Protein AF-A0A8H7R9M3-F1 (afdb_monomer_lite)

Structure (mmCIF, N/CA/C/O backbone):
data_AF-A0A8H7R9M3-F1
#
_entry.id   AF-A0A8H7R9M3-F1
#
loop_
_atom_site.group_PDB
_atom_site.id
_atom_site.type_symbol
_atom_site.label_atom_id
_atom_site.label_alt_id
_atom_site.label_comp_id
_atom_site.label_asym_id
_atom_site.label_entity_id
_atom_site.label_seq_id
_atom_site.pdbx_PDB_ins_code
_atom_site.Cartn_x
_atom_site.Cartn_y
_atom_site.Cartn_z
_atom_site.occupancy
_atom_site.B_iso_or_equiv
_atom_site.auth_seq_id
_atom_site.auth_comp_id
_atom_site.auth_asym_id
_atom_site.auth_atom_id
_atom_site.pdbx_PDB_model_num
ATOM 1 N N . MET A 1 1 ? 88.341 -2.923 -29.655 1.00 47.25 1 MET A N 1
ATOM 2 C CA . MET A 1 1 ? 87.761 -3.553 -30.863 1.00 47.25 1 MET A CA 1
ATOM 3 C C . MET A 1 1 ? 87.796 -5.045 -30.581 1.00 47.25 1 MET A C 1
ATOM 5 O O . MET A 1 1 ? 88.887 -5.556 -30.421 1.00 47.25 1 MET A O 1
ATOM 9 N N . PHE A 1 2 ? 86.712 -5.729 -30.231 1.00 45.09 2 PHE A N 1
ATOM 10 C CA . PHE A 1 2 ? 85.516 -5.956 -31.035 1.00 45.09 2 PHE A CA 1
ATOM 11 C C . PHE A 1 2 ? 84.273 -6.091 -30.144 1.00 45.09 2 PHE A C 1
ATOM 13 O O . PHE A 1 2 ? 84.305 -6.748 -29.108 1.00 45.09 2 PHE A O 1
ATOM 20 N N . SER A 1 3 ? 83.195 -5.437 -30.565 1.00 44.84 3 SER A N 1
ATOM 21 C CA . SER A 1 3 ? 81.877 -5.483 -29.940 1.00 44.84 3 SER A CA 1
ATOM 22 C C . SER A 1 3 ? 81.204 -6.832 -30.198 1.00 44.84 3 SER A C 1
ATOM 24 O O . SER A 1 3 ? 81.070 -7.243 -31.351 1.00 44.84 3 SER A O 1
ATOM 26 N N . HIS A 1 4 ? 80.729 -7.492 -29.142 1.00 43.72 4 HIS A N 1
ATOM 27 C CA . HIS A 1 4 ? 79.779 -8.595 -29.260 1.00 43.72 4 HIS A CA 1
ATOM 28 C C . HIS A 1 4 ? 78.412 -8.029 -29.656 1.00 43.72 4 HIS A C 1
ATOM 30 O O . HIS A 1 4 ? 77.727 -7.399 -28.855 1.00 43.72 4 HIS A O 1
ATOM 36 N N . HIS A 1 5 ? 78.043 -8.216 -30.921 1.00 42.66 5 HIS A N 1
ATOM 37 C CA . HIS A 1 5 ? 76.727 -7.872 -31.439 1.00 42.66 5 HIS A CA 1
ATOM 38 C C . HIS A 1 5 ? 75.823 -9.101 -31.308 1.00 42.66 5 HIS A C 1
ATOM 40 O O . HIS A 1 5 ? 75.789 -9.964 -32.183 1.00 42.66 5 HIS A O 1
ATOM 46 N N . GLU A 1 6 ? 75.094 -9.2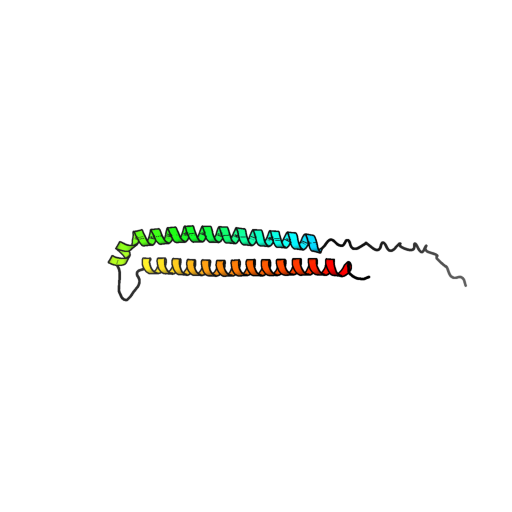01 -30.198 1.00 41.59 6 GLU A N 1
ATOM 47 C CA . GLU A 1 6 ? 73.970 -10.130 -30.112 1.00 41.59 6 GLU A CA 1
ATOM 48 C C . GLU A 1 6 ? 72.835 -9.639 -31.018 1.00 41.59 6 GLU A C 1
ATOM 50 O O . GLU A 1 6 ? 72.521 -8.448 -31.077 1.00 41.59 6 GLU A O 1
ATOM 55 N N . SER A 1 7 ? 72.229 -10.569 -31.750 1.00 53.03 7 SER A N 1
ATOM 56 C CA . SER A 1 7 ? 70.982 -10.358 -32.482 1.00 53.03 7 SER A CA 1
ATOM 57 C C . SER A 1 7 ? 69.888 -11.197 -31.833 1.00 53.03 7 SER A C 1
ATOM 59 O O . SER A 1 7 ? 69.962 -12.423 -31.903 1.00 53.03 7 SER A O 1
ATOM 61 N N . PRO A 1 8 ? 68.828 -10.582 -31.284 1.00 45.53 8 PRO A N 1
ATOM 62 C CA . PRO A 1 8 ? 67.584 -11.293 -31.033 1.00 45.53 8 PRO A CA 1
ATOM 63 C C . PRO A 1 8 ? 66.483 -10.807 -31.985 1.00 45.53 8 PRO A C 1
ATOM 65 O O . PRO A 1 8 ? 65.948 -9.706 -31.875 1.00 45.53 8 PRO A O 1
ATOM 68 N N . LEU A 1 9 ? 66.157 -11.685 -32.933 1.00 49.94 9 LEU A N 1
ATOM 69 C CA . LEU A 1 9 ? 64.841 -11.939 -33.530 1.00 49.94 9 LEU A CA 1
ATOM 70 C C . LEU A 1 9 ? 63.708 -10.962 -33.137 1.00 49.94 9 LEU A C 1
ATOM 72 O O . LEU A 1 9 ? 62.943 -11.207 -32.200 1.00 49.94 9 LEU A O 1
ATOM 76 N N . LEU A 1 10 ? 63.490 -9.921 -33.946 1.00 49.19 10 LEU A N 1
ATOM 77 C CA . LEU A 1 10 ? 62.260 -9.126 -33.905 1.00 49.19 10 LEU A CA 1
ATOM 78 C C . LEU A 1 10 ? 61.093 -9.919 -34.520 1.00 49.19 10 LEU A C 1
ATOM 80 O O . LEU A 1 10 ? 60.723 -9.744 -35.682 1.00 49.19 10 LEU A O 1
ATOM 84 N N . LYS A 1 11 ? 60.450 -10.770 -33.710 1.00 52.38 11 LYS A N 1
ATOM 85 C CA . LYS A 1 11 ? 59.085 -11.249 -33.974 1.00 52.38 11 LYS A CA 1
ATOM 86 C C . LYS A 1 11 ? 58.129 -10.058 -33.872 1.00 52.38 11 LYS A C 1
ATOM 88 O O . LYS A 1 11 ? 57.648 -9.711 -32.793 1.00 52.38 11 LYS A O 1
ATOM 93 N N . ARG A 1 12 ? 57.837 -9.422 -35.010 1.00 45.97 12 ARG A N 1
ATOM 94 C CA . ARG A 1 12 ? 56.747 -8.443 -35.150 1.00 45.97 12 ARG A CA 1
ATOM 95 C C . ARG A 1 12 ? 55.428 -9.093 -34.711 1.00 45.97 12 ARG A C 1
ATOM 97 O O . ARG A 1 12 ? 54.817 -9.859 -35.453 1.00 45.97 12 ARG A O 1
ATOM 104 N N . ARG A 1 13 ? 54.990 -8.778 -33.487 1.00 47.25 13 ARG A N 1
ATOM 105 C CA . ARG A 1 13 ? 53.658 -9.105 -32.956 1.00 47.25 13 ARG A CA 1
ATOM 106 C C . ARG A 1 13 ? 52.604 -8.524 -33.900 1.00 47.25 13 ARG A C 1
ATOM 108 O O . ARG A 1 13 ? 52.471 -7.306 -34.017 1.00 47.25 13 ARG A O 1
ATOM 115 N N . ARG A 1 14 ? 51.839 -9.401 -34.557 1.00 48.66 14 ARG A N 1
ATOM 116 C CA . ARG A 1 14 ? 50.569 -9.047 -35.199 1.00 48.66 14 ARG A CA 1
ATOM 117 C C . ARG A 1 14 ? 49.668 -8.421 -34.132 1.00 48.66 14 ARG A C 1
ATOM 119 O O . ARG A 1 14 ? 49.279 -9.091 -33.178 1.00 48.66 14 ARG A O 1
ATOM 126 N N . ARG A 1 15 ? 49.362 -7.128 -34.272 1.00 49.09 15 ARG A N 1
ATOM 127 C CA . ARG A 1 15 ? 48.291 -6.474 -33.512 1.00 49.09 15 ARG A CA 1
ATOM 128 C C . ARG A 1 15 ? 46.975 -7.103 -33.961 1.00 49.09 15 ARG A C 1
ATOM 130 O O . ARG A 1 15 ? 46.406 -6.687 -34.966 1.00 49.09 15 ARG A O 1
ATOM 137 N N . ASN A 1 16 ? 46.498 -8.099 -33.222 1.00 47.59 16 ASN A N 1
ATOM 138 C CA . ASN A 1 16 ? 45.099 -8.495 -33.291 1.00 47.59 16 ASN A CA 1
ATOM 139 C C . ASN A 1 16 ? 44.280 -7.332 -32.734 1.00 47.59 16 ASN A C 1
ATOM 141 O O . ASN A 1 16 ? 44.115 -7.169 -31.528 1.00 47.59 16 ASN A O 1
ATOM 145 N N . ARG A 1 17 ? 43.815 -6.476 -33.645 1.00 50.31 17 ARG A N 1
ATOM 146 C CA . ARG A 1 17 ? 42.770 -5.495 -33.386 1.00 50.31 17 ARG A CA 1
ATOM 147 C C . ARG A 1 17 ? 41.505 -6.304 -33.117 1.00 50.31 17 ARG A C 1
ATOM 149 O O . ARG A 1 17 ? 40.828 -6.721 -34.052 1.00 50.31 17 ARG A O 1
ATOM 156 N N . VAL A 1 18 ? 41.248 -6.589 -31.840 1.00 53.44 18 VAL A N 1
ATOM 157 C CA . VAL A 1 18 ? 39.986 -7.169 -31.376 1.00 53.44 18 VAL A CA 1
ATOM 158 C C . VAL A 1 18 ? 38.884 -6.255 -31.897 1.00 53.44 18 VAL A C 1
ATOM 160 O O . VAL A 1 18 ? 38.781 -5.090 -31.508 1.00 53.44 18 VAL A O 1
ATOM 163 N N . ARG A 1 19 ? 38.124 -6.758 -32.871 1.00 50.56 19 ARG A N 1
ATOM 164 C CA . ARG A 1 19 ? 36.918 -6.106 -33.369 1.00 50.56 19 ARG A CA 1
ATOM 165 C C . ARG A 1 19 ? 35.973 -5.996 -32.173 1.00 50.56 19 ARG A C 1
ATOM 167 O O . ARG A 1 19 ? 35.496 -7.015 -31.688 1.00 50.56 19 ARG A O 1
ATOM 174 N N . LYS A 1 20 ? 35.748 -4.777 -31.669 1.00 51.62 20 LYS A N 1
ATOM 175 C CA . LYS A 1 20 ? 34.692 -4.499 -30.687 1.00 51.62 20 LYS A CA 1
ATOM 176 C C . LYS A 1 20 ? 33.358 -4.882 -31.331 1.00 51.62 20 LYS A C 1
ATOM 178 O O . LYS A 1 20 ? 32.852 -4.164 -32.195 1.00 51.62 20 LYS A O 1
ATOM 183 N N . SER A 1 21 ? 32.828 -6.038 -30.944 1.00 51.62 21 SER A N 1
ATOM 184 C CA . SER A 1 21 ? 31.480 -6.467 -31.294 1.00 51.62 21 SER A CA 1
ATOM 185 C C . SER A 1 21 ? 30.485 -5.437 -30.762 1.00 51.62 21 SER A C 1
ATOM 187 O O . SER A 1 21 ? 30.459 -5.148 -29.564 1.00 51.62 21 SER A O 1
ATOM 189 N N . HIS A 1 22 ? 29.676 -4.876 -31.653 1.00 49.50 22 HIS A N 1
ATOM 190 C CA . HIS A 1 22 ? 28.575 -3.973 -31.332 1.00 49.50 22 HIS A CA 1
ATOM 191 C C . HIS A 1 22 ? 27.398 -4.761 -30.719 1.00 49.50 22 HIS A C 1
ATOM 193 O O . HIS A 1 22 ? 26.375 -4.938 -31.363 1.00 49.50 2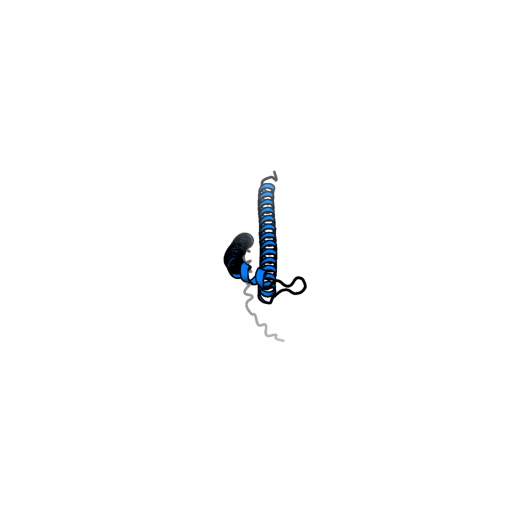2 HIS A O 1
ATOM 199 N N . GLN A 1 23 ? 27.546 -5.282 -29.494 1.00 52.97 23 GLN A N 1
ATOM 200 C CA . GLN A 1 23 ? 26.450 -5.913 -28.733 1.00 52.97 23 GLN A CA 1
ATOM 201 C C . GLN A 1 23 ? 26.306 -5.532 -27.229 1.00 52.97 23 GLN A C 1
ATOM 203 O O . GLN A 1 23 ? 25.715 -6.305 -26.478 1.00 52.97 23 GLN A O 1
ATOM 208 N N . PRO A 1 24 ? 26.776 -4.375 -26.711 1.00 58.22 24 PRO A N 1
ATOM 209 C CA . PRO A 1 24 ? 26.527 -4.032 -25.304 1.00 58.22 24 PRO A CA 1
ATOM 210 C C . PRO A 1 24 ? 25.126 -3.445 -25.035 1.00 58.22 24 PRO A C 1
ATOM 212 O O . PRO A 1 24 ? 24.576 -3.680 -23.966 1.00 58.22 24 PRO A O 1
ATOM 215 N N . LYS A 1 25 ? 24.520 -2.713 -25.985 1.00 57.25 25 LYS A N 1
ATOM 216 C CA . LYS A 1 25 ? 23.262 -1.973 -25.739 1.00 57.25 25 LYS A CA 1
ATOM 217 C C . LYS A 1 25 ? 22.038 -2.878 -25.536 1.00 57.25 25 LYS A C 1
ATOM 219 O O . LYS A 1 25 ? 21.239 -2.620 -24.648 1.00 57.25 25 LYS A O 1
ATOM 224 N N . GLN A 1 26 ? 21.912 -3.954 -26.313 1.00 57.97 26 GLN A N 1
ATOM 225 C CA . GLN A 1 26 ? 20.708 -4.795 -26.299 1.00 57.97 26 GLN A CA 1
ATOM 226 C C . GLN A 1 26 ? 20.609 -5.673 -25.041 1.00 57.97 26 GLN A C 1
ATOM 228 O O . GLN A 1 26 ? 19.527 -5.843 -24.497 1.00 57.97 26 GLN A O 1
ATOM 233 N N . ARG A 1 27 ? 21.743 -6.165 -24.516 1.00 62.31 27 ARG A N 1
ATOM 234 C CA . ARG A 1 27 ? 21.776 -6.911 -23.242 1.00 62.31 27 ARG A CA 1
ATOM 235 C C . ARG A 1 27 ? 21.477 -6.021 -22.034 1.00 62.31 27 ARG A C 1
ATOM 237 O O . ARG A 1 27 ? 20.850 -6.480 -21.093 1.00 62.31 27 ARG A O 1
ATOM 244 N N . ALA A 1 28 ? 21.901 -4.757 -22.067 1.00 63.12 28 ALA A N 1
ATOM 245 C CA . ALA A 1 28 ? 21.623 -3.813 -20.987 1.00 63.12 28 ALA A CA 1
ATOM 246 C C . ALA A 1 28 ? 20.126 -3.461 -20.887 1.00 63.12 28 ALA A C 1
ATOM 248 O O . ALA A 1 28 ? 19.606 -3.361 -19.782 1.00 63.12 28 ALA A O 1
ATOM 249 N N . ALA A 1 29 ? 19.434 -3.326 -22.024 1.00 63.44 29 ALA A N 1
ATOM 250 C CA . ALA A 1 29 ? 17.995 -3.054 -22.053 1.00 63.44 29 ALA A CA 1
ATOM 251 C C . ALA A 1 29 ? 17.157 -4.236 -21.532 1.00 63.44 29 ALA A C 1
ATOM 253 O O . ALA A 1 29 ? 16.239 -4.024 -20.748 1.00 63.44 29 ALA A O 1
ATOM 254 N N . VAL A 1 30 ? 17.514 -5.473 -21.907 1.00 69.56 30 VAL A N 1
ATOM 255 C CA . VAL A 1 30 ? 16.853 -6.691 -21.398 1.00 69.56 30 VAL A CA 1
ATOM 256 C C . VAL A 1 30 ? 17.013 -6.800 -19.881 1.00 69.56 30 VAL A C 1
ATOM 258 O O . VAL A 1 30 ? 16.026 -6.963 -19.177 1.00 69.56 30 VAL A O 1
ATOM 261 N N . ASN A 1 31 ? 18.226 -6.580 -19.366 1.00 79.94 31 ASN A N 1
ATOM 262 C CA . ASN A 1 31 ? 18.470 -6.609 -17.924 1.00 79.94 31 ASN A CA 1
ATOM 263 C C . ASN A 1 31 ? 17.660 -5.541 -17.165 1.00 79.94 31 ASN A C 1
ATOM 265 O O . ASN A 1 31 ? 17.163 -5.806 -16.078 1.00 79.94 31 ASN A O 1
ATOM 269 N N . MET A 1 32 ? 17.501 -4.341 -17.733 1.00 83.25 32 MET A N 1
ATOM 270 C CA . MET A 1 32 ? 16.731 -3.266 -17.098 1.00 83.25 32 MET A CA 1
ATOM 271 C C . MET A 1 32 ? 15.218 -3.536 -17.120 1.00 83.25 32 MET A C 1
ATOM 273 O O . MET A 1 32 ? 14.511 -3.137 -16.198 1.00 83.25 32 MET A O 1
ATOM 277 N N . PHE A 1 33 ? 14.718 -4.220 -18.152 1.00 84.25 33 PHE A N 1
ATOM 278 C CA . PHE A 1 33 ? 13.331 -4.679 -18.199 1.00 84.25 33 PHE A CA 1
ATOM 279 C C . PHE A 1 33 ? 13.063 -5.753 -17.137 1.00 84.25 33 PHE A C 1
ATOM 281 O O . PHE A 1 33 ? 12.085 -5.644 -16.401 1.00 84.25 33 PHE A O 1
ATOM 288 N N . ASP A 1 34 ? 13.963 -6.728 -16.994 1.00 87.88 34 ASP A N 1
ATOM 289 C CA . ASP A 1 34 ? 13.859 -7.771 -15.967 1.00 87.88 34 ASP A CA 1
ATOM 290 C C . ASP A 1 34 ? 13.901 -7.177 -14.546 1.00 87.88 34 ASP A C 1
ATOM 292 O O . ASP A 1 34 ? 13.124 -7.573 -13.677 1.00 87.88 34 ASP A O 1
ATOM 296 N N . GLU A 1 35 ? 14.754 -6.173 -14.309 1.00 89.75 35 GLU A N 1
ATOM 297 C CA . GLU A 1 35 ? 14.795 -5.430 -13.042 1.00 89.75 35 GLU A CA 1
ATOM 298 C C . GLU A 1 35 ? 13.477 -4.699 -12.746 1.00 89.75 35 GLU A C 1
ATOM 300 O O . GLU A 1 35 ? 13.012 -4.701 -11.606 1.00 89.75 35 GLU A O 1
ATOM 305 N N . LEU A 1 36 ? 12.857 -4.084 -13.760 1.00 91.31 36 LEU A N 1
ATOM 306 C CA . LEU A 1 36 ? 11.562 -3.415 -13.608 1.00 91.31 36 LEU A CA 1
ATOM 307 C C . LEU A 1 36 ? 10.430 -4.395 -13.322 1.00 91.31 36 LEU A C 1
ATOM 309 O O . LEU A 1 36 ? 9.576 -4.096 -12.490 1.00 91.31 36 LEU A O 1
ATOM 313 N N . MET A 1 37 ? 10.437 -5.552 -13.982 1.00 91.50 37 MET A N 1
ATOM 314 C CA . MET A 1 37 ? 9.481 -6.623 -13.714 1.00 91.50 37 MET A CA 1
ATOM 315 C C . MET A 1 37 ? 9.607 -7.118 -12.272 1.00 91.50 37 MET A C 1
ATOM 317 O O . MET A 1 37 ? 8.604 -7.192 -11.571 1.00 91.50 37 MET A O 1
ATOM 321 N N . ALA A 1 38 ? 10.830 -7.342 -11.787 1.00 93.19 38 ALA A N 1
ATOM 322 C CA . ALA A 1 38 ? 11.057 -7.743 -10.401 1.00 93.19 38 ALA A CA 1
ATOM 323 C C . ALA A 1 38 ? 10.596 -6.675 -9.386 1.00 93.19 38 ALA A C 1
ATOM 325 O O . ALA A 1 38 ? 10.020 -7.007 -8.351 1.00 93.19 38 ALA A O 1
ATOM 326 N N . GLU A 1 39 ? 10.826 -5.387 -9.668 1.00 93.94 39 GLU A N 1
ATOM 327 C CA . GLU A 1 39 ? 10.372 -4.283 -8.806 1.00 93.94 39 GLU A CA 1
ATOM 328 C C . GLU A 1 39 ? 8.835 -4.159 -8.794 1.00 93.94 39 GLU A C 1
ATOM 330 O O . GLU A 1 39 ? 8.236 -3.833 -7.762 1.00 93.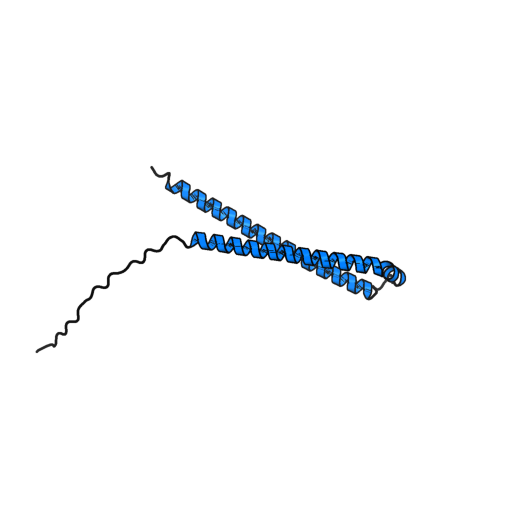94 39 GLU A O 1
ATOM 335 N N . LEU A 1 40 ? 8.187 -4.454 -9.924 1.00 94.00 40 LEU A N 1
ATOM 336 C CA . LEU A 1 40 ? 6.733 -4.489 -10.050 1.00 94.00 40 LEU A CA 1
ATOM 337 C C . LEU A 1 40 ? 6.124 -5.681 -9.299 1.00 94.00 40 LEU A C 1
ATOM 339 O O . LEU A 1 40 ? 5.179 -5.483 -8.538 1.00 94.00 40 LEU A O 1
ATOM 343 N N . ASP A 1 41 ? 6.689 -6.879 -9.448 1.00 95.69 41 ASP A N 1
ATOM 344 C CA . ASP A 1 41 ? 6.255 -8.082 -8.725 1.00 95.69 41 ASP A CA 1
ATOM 345 C C . ASP A 1 41 ? 6.352 -7.869 -7.208 1.00 95.69 41 ASP A C 1
ATOM 347 O O . ASP A 1 41 ? 5.382 -8.075 -6.478 1.00 95.69 41 ASP A O 1
ATOM 351 N N . TYR A 1 42 ? 7.475 -7.318 -6.736 1.00 95.00 42 TYR A N 1
ATOM 352 C CA . TYR A 1 42 ? 7.638 -6.933 -5.333 1.00 95.00 42 TYR A CA 1
ATOM 353 C C . TYR A 1 42 ? 6.567 -5.931 -4.864 1.00 95.00 42 TYR A C 1
ATOM 355 O O . TYR A 1 42 ? 6.061 -6.011 -3.739 1.00 95.00 42 TYR A O 1
ATOM 363 N N . SER A 1 43 ? 6.206 -4.971 -5.719 1.00 96.19 43 SER A N 1
ATOM 364 C CA . SER A 1 43 ? 5.167 -3.982 -5.415 1.00 96.19 43 SER A CA 1
ATOM 365 C C . SER A 1 43 ? 3.783 -4.633 -5.298 1.00 96.19 43 SER A C 1
ATOM 367 O O . SER A 1 43 ? 3.010 -4.268 -4.410 1.00 96.19 43 SER A O 1
ATOM 369 N N . TYR A 1 44 ? 3.484 -5.632 -6.132 1.00 97.12 44 TYR A N 1
ATOM 370 C CA . TYR A 1 44 ? 2.254 -6.419 -6.031 1.00 97.12 44 TYR A CA 1
ATOM 371 C C . TYR A 1 44 ? 2.190 -7.246 -4.746 1.00 97.12 44 TYR A C 1
ATOM 373 O O . TYR A 1 44 ? 1.166 -7.212 -4.060 1.00 97.12 44 TYR A O 1
ATOM 381 N N . ASP A 1 45 ? 3.277 -7.920 -4.373 1.00 97.31 45 ASP A N 1
ATOM 382 C CA . ASP A 1 45 ? 3.352 -8.683 -3.121 1.00 97.31 45 ASP A CA 1
ATOM 383 C C . ASP A 1 45 ? 3.176 -7.777 -1.892 1.00 97.31 45 ASP A C 1
ATOM 385 O O . ASP A 1 45 ? 2.464 -8.110 -0.936 1.00 97.31 45 ASP A O 1
ATOM 389 N N . THR A 1 46 ? 3.774 -6.583 -1.939 1.00 96.81 46 THR A N 1
ATOM 390 C CA . THR A 1 46 ? 3.611 -5.559 -0.900 1.00 96.81 46 THR A CA 1
ATOM 391 C C . THR A 1 46 ? 2.148 -5.124 -0.790 1.00 96.81 46 THR A C 1
ATOM 393 O O . THR A 1 46 ? 1.599 -5.079 0.311 1.00 96.81 46 THR A O 1
ATOM 396 N N . LEU A 1 47 ? 1.480 -4.858 -1.917 1.00 97.88 47 LEU A N 1
ATOM 397 C CA . LEU A 1 47 ? 0.062 -4.493 -1.933 1.00 97.88 47 LEU A CA 1
ATOM 398 C C . LEU A 1 47 ? -0.827 -5.611 -1.374 1.00 97.88 47 LEU A C 1
ATOM 400 O O . LEU A 1 47 ? -1.735 -5.345 -0.586 1.00 97.88 47 LEU A O 1
ATOM 404 N N . ALA A 1 48 ? -0.565 -6.863 -1.755 1.00 97.94 48 ALA A N 1
ATOM 405 C CA . ALA A 1 48 ? -1.292 -8.016 -1.236 1.00 97.94 48 ALA A CA 1
ATOM 406 C C . ALA A 1 48 ? -1.151 -8.122 0.290 1.00 97.94 48 ALA A C 1
ATOM 408 O O . ALA A 1 48 ? -2.140 -8.329 0.993 1.00 97.94 48 ALA A O 1
ATOM 409 N N . THR A 1 49 ? 0.058 -7.896 0.806 1.00 98.00 49 THR A N 1
ATOM 410 C CA . THR A 1 49 ? 0.339 -7.880 2.246 1.00 98.00 49 THR A CA 1
ATOM 411 C C . THR A 1 49 ? -0.418 -6.758 2.960 1.00 98.00 49 THR A C 1
ATOM 413 O O . THR A 1 49 ? -1.091 -7.018 3.958 1.00 98.00 49 THR A O 1
ATOM 416 N N . ILE A 1 50 ? -0.379 -5.532 2.424 1.00 97.88 50 ILE A N 1
ATOM 417 C CA . ILE A 1 50 ? -1.123 -4.378 2.959 1.00 97.88 50 ILE A CA 1
ATOM 418 C C . ILE A 1 50 ? -2.619 -4.696 3.054 1.00 97.88 50 ILE A C 1
ATOM 420 O O . ILE A 1 50 ? -3.228 -4.436 4.089 1.00 97.88 50 ILE A O 1
ATOM 424 N N . ASN A 1 51 ? -3.204 -5.300 2.015 1.00 98.12 51 ASN A N 1
ATOM 425 C CA . ASN A 1 51 ? -4.624 -5.656 2.005 1.00 98.12 51 ASN A CA 1
ATOM 426 C C . ASN A 1 51 ? -4.980 -6.654 3.114 1.00 98.12 51 ASN A C 1
ATOM 428 O O . ASN A 1 51 ? -5.952 -6.444 3.836 1.00 98.12 51 ASN A O 1
ATOM 432 N N . VAL A 1 52 ? -4.168 -7.699 3.302 1.00 98.12 52 VAL A N 1
ATOM 433 C CA . VAL A 1 52 ? -4.384 -8.688 4.372 1.00 98.12 52 VAL A CA 1
ATOM 434 C C . VAL A 1 52 ? -4.327 -8.030 5.752 1.00 98.12 52 VAL A C 1
ATOM 436 O O . VAL A 1 52 ? -5.187 -8.282 6.599 1.00 98.12 52 VAL A O 1
ATOM 439 N N . ILE A 1 53 ? -3.335 -7.167 5.986 1.00 97.44 53 ILE A N 1
ATOM 440 C CA . ILE A 1 53 ? -3.188 -6.467 7.268 1.00 97.44 53 ILE A CA 1
ATOM 441 C C . ILE A 1 53 ? -4.362 -5.505 7.484 1.00 97.44 53 ILE A C 1
ATOM 443 O O . ILE A 1 53 ? -4.921 -5.465 8.580 1.00 97.44 53 ILE A O 1
ATOM 447 N N . PHE A 1 54 ? -4.777 -4.773 6.450 1.00 97.94 54 PHE A N 1
ATOM 448 C CA . PHE A 1 54 ? -5.914 -3.861 6.521 1.00 97.94 54 PHE A CA 1
ATOM 449 C C . PHE A 1 54 ? -7.219 -4.589 6.856 1.00 97.94 54 PHE A C 1
ATOM 451 O O . PHE A 1 54 ? -7.951 -4.154 7.747 1.00 97.94 54 PHE A O 1
ATOM 458 N N . ASP A 1 55 ? -7.493 -5.723 6.211 1.00 98.00 55 ASP A N 1
ATOM 459 C CA . ASP A 1 55 ? -8.680 -6.528 6.501 1.00 98.00 55 ASP A CA 1
ATOM 460 C C . ASP A 1 55 ? -8.656 -7.076 7.933 1.00 98.00 55 ASP A C 1
ATOM 462 O O . ASP A 1 55 ? -9.667 -7.017 8.642 1.00 98.00 55 ASP A O 1
ATOM 466 N N . SER A 1 56 ? -7.490 -7.528 8.402 1.00 97.25 56 SER A N 1
ATOM 467 C CA . SER A 1 56 ? -7.293 -7.953 9.791 1.00 97.25 56 SER A CA 1
ATOM 468 C C . SER A 1 56 ? -7.544 -6.810 10.781 1.00 97.25 56 SER A C 1
ATOM 470 O O . SER A 1 56 ? -8.250 -6.983 11.781 1.00 97.25 56 SER A O 1
ATOM 472 N N . LEU A 1 57 ? -7.017 -5.615 10.502 1.00 96.88 57 LEU A N 1
ATOM 473 C CA . LEU A 1 57 ? -7.200 -4.430 11.340 1.00 96.88 57 LEU A CA 1
ATOM 474 C C . LEU A 1 57 ? -8.671 -4.007 11.384 1.00 96.88 57 LEU A C 1
ATOM 476 O O . LEU A 1 57 ? -9.223 -3.748 12.455 1.00 96.88 57 LEU A O 1
ATOM 480 N N . ARG A 1 58 ? -9.336 -4.005 10.225 1.00 97.06 58 ARG A N 1
ATOM 481 C CA . ARG A 1 58 ? -10.761 -3.698 10.095 1.00 97.06 58 ARG A CA 1
ATOM 482 C C . ARG A 1 58 ? -11.617 -4.680 10.888 1.00 97.06 58 ARG A C 1
ATOM 484 O O . ARG A 1 58 ? -12.538 -4.254 11.585 1.00 97.06 58 ARG A O 1
ATOM 491 N N . PHE A 1 59 ? -11.319 -5.975 10.800 1.00 97.19 59 PHE A N 1
ATOM 492 C CA . PHE A 1 59 ? -12.002 -7.005 11.579 1.00 97.19 59 PHE A CA 1
ATOM 493 C C . PHE A 1 59 ? -11.783 -6.818 13.085 1.00 97.19 59 PHE A C 1
ATOM 495 O O . PHE A 1 59 ? -12.735 -6.883 13.867 1.00 97.19 59 PHE A O 1
ATOM 502 N N . THR A 1 60 ? -10.544 -6.529 13.486 1.00 95.69 60 THR A N 1
ATOM 503 C CA . THR A 1 60 ? -10.176 -6.280 14.884 1.00 95.69 60 THR A CA 1
ATOM 504 C C . THR A 1 60 ? -10.955 -5.093 15.444 1.00 95.69 60 THR A C 1
ATOM 506 O O . THR A 1 60 ? -11.602 -5.235 16.478 1.00 95.69 60 THR A O 1
ATOM 509 N N . TYR A 1 61 ? -10.988 -3.965 14.725 1.00 95.25 61 TYR A N 1
ATOM 510 C CA . TYR A 1 61 ? -11.788 -2.797 15.100 1.00 95.25 61 TYR A CA 1
ATOM 511 C C . TYR A 1 61 ? -13.282 -3.122 15.183 1.00 95.25 61 TYR A C 1
ATOM 513 O O . TYR A 1 61 ? -13.937 -2.771 16.159 1.00 95.25 61 TYR A O 1
ATOM 521 N N . ALA A 1 62 ? -13.839 -3.814 14.185 1.00 95.31 62 ALA A N 1
ATOM 522 C CA . ALA A 1 62 ? -15.258 -4.166 14.179 1.00 95.31 62 ALA A CA 1
ATOM 523 C C . ALA A 1 62 ? -15.647 -5.027 15.392 1.00 95.31 62 ALA A C 1
ATOM 525 O O . ALA A 1 62 ? -16.725 -4.841 15.957 1.00 95.31 62 ALA A O 1
ATOM 526 N N . THR A 1 63 ? -14.759 -5.932 15.807 1.00 94.75 63 THR A N 1
ATOM 527 C CA . THR A 1 63 ? -14.984 -6.835 16.942 1.00 94.75 63 THR A CA 1
ATOM 528 C C . THR A 1 63 ? -14.814 -6.123 18.285 1.00 94.75 63 THR A C 1
ATOM 530 O O . THR A 1 63 ? -15.582 -6.380 19.208 1.00 94.75 63 THR A O 1
ATOM 533 N N . SER A 1 64 ? -13.859 -5.196 18.399 1.00 91.12 64 SER A N 1
ATOM 534 C CA . SER A 1 64 ? -13.584 -4.457 19.640 1.00 91.12 64 SER A CA 1
ATOM 535 C C . SER A 1 64 ? -14.386 -3.162 19.793 1.00 91.12 64 SER A C 1
ATOM 537 O O . SER A 1 64 ? -14.352 -2.546 20.857 1.00 91.12 64 SER A O 1
ATOM 539 N N . LYS A 1 65 ? -15.143 -2.748 18.768 1.00 91.44 65 LYS A N 1
ATOM 540 C CA . LYS A 1 65 ? -15.860 -1.466 18.738 1.00 91.44 65 LYS A CA 1
ATOM 541 C C . LYS A 1 65 ? -16.742 -1.229 19.962 1.00 91.44 65 LYS A C 1
ATOM 543 O O . LYS A 1 65 ? -16.713 -0.145 20.530 1.00 91.44 65 LYS A O 1
ATOM 548 N N . ASN A 1 66 ? -17.501 -2.238 20.388 1.00 89.44 66 ASN A N 1
ATOM 549 C CA . ASN A 1 66 ? -18.385 -2.102 21.548 1.00 89.44 66 ASN A CA 1
ATOM 550 C C . ASN A 1 66 ? -17.604 -1.849 22.844 1.00 89.44 66 ASN A C 1
ATOM 552 O O . ASN A 1 66 ? -18.069 -1.097 23.697 1.00 89.44 66 ASN A O 1
ATOM 556 N N . ASP A 1 67 ? -16.433 -2.465 22.995 1.00 87.31 67 ASP A N 1
ATOM 557 C CA . ASP A 1 67 ? -15.590 -2.289 24.179 1.00 87.31 67 ASP A CA 1
ATOM 558 C C . ASP A 1 67 ? -14.879 -0.936 24.148 1.00 87.31 67 ASP A C 1
ATOM 560 O O . ASP A 1 67 ? -14.818 -0.253 25.169 1.00 87.31 67 ASP A O 1
ATOM 564 N N . ILE A 1 68 ? -14.439 -0.507 22.962 1.00 89.38 68 ILE A N 1
ATOM 565 C CA . ILE A 1 68 ? -13.914 0.839 22.718 1.00 89.38 68 ILE A CA 1
ATOM 566 C C . ILE A 1 68 ? -14.964 1.895 23.084 1.00 89.38 68 ILE A C 1
ATOM 568 O O . ILE A 1 68 ? -14.685 2.791 23.875 1.00 89.38 68 ILE A O 1
ATOM 572 N N . ASP A 1 69 ? -16.194 1.758 22.585 1.00 87.94 69 ASP A N 1
ATOM 573 C CA . ASP A 1 69 ? -17.274 2.715 22.840 1.00 87.94 69 ASP A CA 1
ATOM 574 C C . ASP A 1 69 ? -17.677 2.753 24.327 1.00 87.94 69 ASP A C 1
ATOM 576 O O . ASP A 1 69 ? -18.014 3.816 24.850 1.00 87.94 69 ASP A O 1
ATOM 580 N N . ARG A 1 70 ? -17.613 1.614 25.033 1.00 86.25 70 ARG A N 1
ATOM 581 C CA . ARG A 1 70 ? -17.895 1.519 26.479 1.00 86.25 70 ARG A CA 1
ATOM 582 C C . ARG A 1 70 ? -16.816 2.155 27.347 1.00 86.25 70 ARG A C 1
ATOM 584 O O . ARG A 1 70 ? -17.140 2.741 28.376 1.00 86.25 70 ARG A O 1
ATOM 591 N N . LEU A 1 71 ? -15.551 1.999 26.964 1.00 81.62 71 LEU A N 1
ATOM 592 C CA . LEU A 1 71 ? -14.389 2.509 27.699 1.00 81.62 71 LEU A CA 1
ATOM 593 C C . LEU A 1 71 ? -13.970 3.911 27.241 1.00 81.62 71 LEU A C 1
ATOM 595 O O . LEU A 1 71 ? -12.975 4.452 27.728 1.00 81.62 71 LEU A O 1
ATOM 599 N N . LYS A 1 72 ? -14.736 4.498 26.318 1.00 78.94 72 LYS A N 1
ATOM 600 C CA . LYS A 1 72 ? -14.455 5.784 25.701 1.00 78.94 72 LYS A CA 1
ATOM 601 C C . LYS A 1 72 ? -14.360 6.888 26.747 1.00 78.94 72 LYS A C 1
ATOM 603 O O . LYS A 1 72 ? -15.347 7.265 27.378 1.00 78.94 72 LYS A O 1
ATOM 608 N N . ASN A 1 73 ? -13.168 7.460 26.868 1.00 78.12 73 ASN A N 1
ATOM 609 C CA . ASN A 1 73 ? -12.933 8.687 27.612 1.00 78.12 73 ASN A CA 1
ATOM 610 C C . ASN A 1 73 ? -12.733 9.842 26.632 1.00 78.12 73 ASN A C 1
ATOM 612 O O . ASN A 1 73 ? -11.915 9.771 25.721 1.00 78.12 73 ASN A O 1
ATOM 616 N N . ASN A 1 74 ? -13.449 10.948 26.840 1.00 76.31 74 ASN A N 1
ATOM 617 C CA . ASN A 1 74 ? -13.401 12.099 25.928 1.00 76.31 74 ASN A CA 1
ATOM 618 C C . ASN A 1 74 ? -12.035 12.807 25.887 1.00 76.31 74 ASN A C 1
ATOM 620 O O . ASN A 1 74 ? -11.801 13.628 25.006 1.00 76.31 74 ASN A O 1
ATOM 624 N N . THR A 1 75 ? -11.157 12.533 26.851 1.00 78.25 75 THR A N 1
ATOM 625 C CA . THR A 1 75 ? -9.874 13.225 27.019 1.00 78.25 75 THR A CA 1
ATOM 626 C C . THR A 1 75 ? -8.656 12.338 26.780 1.00 78.25 75 THR A C 1
ATOM 628 O O . THR A 1 75 ? -7.562 12.874 26.620 1.00 78.25 75 THR A O 1
ATOM 631 N N . ILE A 1 76 ? -8.805 11.008 26.774 1.00 83.38 76 ILE A N 1
ATOM 632 C CA . ILE A 1 76 ? -7.684 10.064 26.684 1.00 83.38 76 ILE A CA 1
ATOM 633 C C . ILE A 1 76 ? -8.130 8.834 25.895 1.00 83.38 76 ILE A C 1
ATOM 635 O O . ILE A 1 76 ? -9.123 8.205 26.254 1.00 83.38 76 ILE A O 1
ATOM 639 N N . LEU A 1 77 ? -7.355 8.474 24.870 1.00 85.31 77 LEU A N 1
ATOM 640 C CA . LEU A 1 77 ? -7.528 7.213 24.150 1.00 85.31 77 LEU A CA 1
ATOM 641 C C . LEU A 1 77 ? -7.170 6.027 25.053 1.00 85.31 77 LEU A C 1
ATOM 643 O O . LEU A 1 77 ? -6.124 6.032 25.714 1.00 85.31 77 LEU A O 1
ATOM 647 N N . GLY A 1 78 ? -8.013 5.000 25.046 1.00 87.69 78 GLY A N 1
ATOM 648 C CA . GLY A 1 78 ? -7.691 3.709 25.643 1.00 87.69 78 GLY A CA 1
ATOM 649 C C . GLY A 1 78 ? -6.540 3.023 24.904 1.00 87.69 78 GLY A C 1
ATOM 650 O O . GLY A 1 78 ? -6.230 3.357 23.760 1.00 87.69 78 GLY A O 1
ATOM 651 N N . ASP A 1 79 ? -5.902 2.043 25.539 1.00 90.12 79 ASP A N 1
ATOM 652 C CA . ASP A 1 79 ? -4.740 1.362 24.949 1.00 90.12 79 ASP A CA 1
ATOM 653 C C . ASP A 1 79 ? -5.091 0.677 23.621 1.00 90.12 79 ASP A C 1
ATOM 655 O O . ASP A 1 79 ? -4.359 0.814 22.648 1.00 90.12 79 ASP A O 1
ATOM 659 N N . MET A 1 80 ? -6.275 0.060 23.526 1.00 90.19 80 MET A N 1
ATOM 660 C CA . MET A 1 80 ? -6.762 -0.533 22.275 1.00 90.19 80 MET A CA 1
ATOM 661 C C . MET A 1 80 ? -6.930 0.503 21.153 1.00 90.19 80 MET A C 1
ATOM 663 O O . MET A 1 80 ? -6.584 0.236 20.006 1.00 90.19 80 MET A O 1
ATOM 667 N N . GLU A 1 81 ? -7.454 1.692 21.465 1.00 91.12 81 GLU A N 1
ATOM 668 C CA . GLU A 1 81 ? -7.619 2.761 20.473 1.00 91.12 81 GLU A CA 1
ATOM 669 C C . GLU A 1 81 ? -6.263 3.280 19.987 1.00 91.12 81 GLU A C 1
ATOM 671 O O . GLU A 1 81 ? -6.099 3.532 18.795 1.00 91.12 81 GLU A O 1
ATOM 676 N N . LYS A 1 82 ? -5.283 3.404 20.892 1.00 93.31 82 LYS A N 1
ATOM 677 C CA . LYS A 1 82 ? -3.915 3.811 20.541 1.00 93.31 82 LYS A CA 1
ATOM 678 C C . LYS A 1 82 ? -3.246 2.791 19.629 1.00 93.31 82 LYS A C 1
ATOM 680 O O . LYS A 1 82 ? -2.717 3.183 18.598 1.00 93.31 82 LYS A O 1
ATOM 685 N N . GLU A 1 83 ? -3.293 1.508 19.979 1.00 94.81 83 GLU A N 1
ATOM 686 C CA . GLU A 1 83 ? -2.681 0.445 19.172 1.00 94.81 83 GLU A CA 1
ATOM 687 C C . GLU A 1 83 ? -3.317 0.356 17.777 1.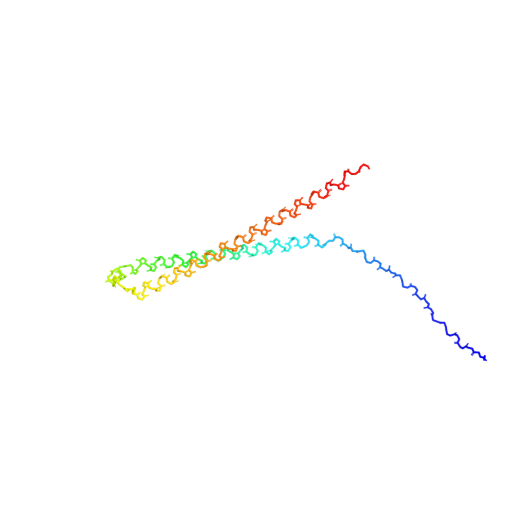00 94.81 83 GLU A C 1
ATOM 689 O O . GLU A 1 83 ? -2.609 0.261 16.775 1.00 94.81 83 GLU A O 1
ATOM 694 N N . LEU A 1 84 ? -4.648 0.472 17.680 1.00 95.00 84 LEU A N 1
ATOM 695 C CA . LEU A 1 84 ? -5.340 0.520 16.388 1.00 95.00 84 LEU A CA 1
ATOM 696 C C . LEU A 1 84 ? -4.933 1.741 15.552 1.00 95.00 84 LEU A C 1
ATOM 698 O O . LEU A 1 84 ? -4.775 1.616 14.337 1.00 95.00 84 LEU A O 1
ATOM 702 N N . LEU A 1 85 ? -4.758 2.905 16.185 1.00 94.81 85 LEU A N 1
ATOM 703 C CA . LEU A 1 85 ? -4.315 4.120 15.504 1.00 94.81 85 LEU A CA 1
ATOM 704 C C . LEU A 1 85 ? -2.872 3.986 15.000 1.00 94.81 85 LEU A C 1
ATOM 706 O O . LEU A 1 85 ? -2.604 4.290 13.844 1.00 94.81 85 LEU A O 1
ATOM 710 N N . ILE A 1 86 ? -1.969 3.456 15.830 1.00 96.75 86 ILE A N 1
ATOM 711 C CA . ILE A 1 86 ? -0.570 3.199 15.463 1.00 96.75 86 ILE A CA 1
ATOM 712 C C . ILE A 1 86 ? -0.493 2.234 14.275 1.00 96.75 86 ILE A C 1
ATOM 714 O O . ILE A 1 86 ? 0.220 2.502 13.310 1.00 96.75 86 ILE A O 1
ATOM 718 N N . ALA A 1 87 ? -1.254 1.137 14.308 1.00 96.88 87 ALA A N 1
ATOM 719 C CA . ALA A 1 87 ? -1.300 0.181 13.205 1.00 96.88 87 ALA A CA 1
ATOM 720 C C . ALA A 1 87 ? -1.839 0.811 11.907 1.00 96.88 87 ALA A C 1
ATOM 722 O O . ALA A 1 87 ? -1.363 0.501 10.815 1.00 96.88 87 ALA A O 1
ATOM 723 N N . TYR A 1 88 ? -2.816 1.715 12.012 1.00 96.62 88 TYR A N 1
ATOM 724 C CA . TYR A 1 88 ? -3.352 2.443 10.863 1.00 96.62 88 TYR A CA 1
ATOM 725 C C . TYR A 1 88 ? -2.350 3.458 10.280 1.00 96.62 88 TYR A C 1
ATOM 727 O O . TYR A 1 88 ? -2.219 3.573 9.057 1.00 96.62 88 TYR A O 1
ATOM 735 N N . ASP A 1 89 ?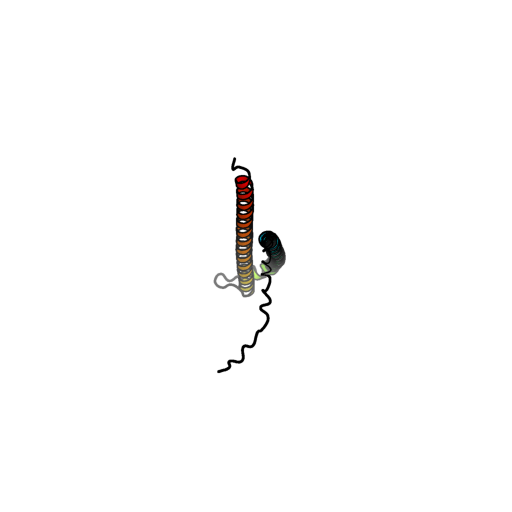 -1.616 4.170 11.136 1.00 97.75 89 ASP A N 1
ATOM 736 C CA . ASP A 1 89 ? -0.556 5.093 10.721 1.00 97.75 89 ASP A CA 1
ATOM 737 C C . ASP A 1 89 ? 0.586 4.345 10.017 1.00 97.75 89 ASP A C 1
ATOM 739 O O . ASP A 1 89 ? 1.072 4.793 8.973 1.00 97.75 89 ASP A O 1
ATOM 743 N N . ASP A 1 90 ? 0.972 3.172 10.527 1.00 97.69 90 ASP A N 1
ATOM 744 C CA . ASP A 1 90 ? 1.973 2.314 9.889 1.00 97.69 90 ASP A CA 1
ATOM 745 C C . ASP A 1 90 ? 1.512 1.833 8.504 1.00 97.69 90 ASP A C 1
ATOM 747 O O . ASP A 1 90 ? 2.244 1.974 7.522 1.00 97.69 90 ASP A O 1
ATOM 751 N N . LEU A 1 91 ? 0.259 1.379 8.372 1.00 97.25 91 LEU A N 1
ATOM 752 C CA . LEU A 1 91 ? -0.326 1.041 7.068 1.00 97.25 91 LEU A CA 1
ATOM 753 C C . LEU A 1 91 ? -0.297 2.226 6.099 1.00 97.25 91 LEU A C 1
ATOM 755 O O . LEU A 1 91 ? 0.052 2.069 4.928 1.00 97.25 91 LEU A O 1
ATOM 759 N N . THR A 1 92 ? -0.616 3.423 6.584 1.00 97.38 92 THR A N 1
ATOM 760 C CA . THR A 1 92 ? -0.568 4.646 5.777 1.00 97.38 92 THR A CA 1
ATOM 761 C C . THR A 1 92 ? 0.855 4.927 5.290 1.00 97.38 92 THR A C 1
ATOM 763 O O . THR A 1 92 ? 1.066 5.293 4.131 1.00 97.38 92 THR A O 1
ATOM 766 N N . LEU A 1 93 ? 1.864 4.718 6.140 1.00 97.94 93 LEU A N 1
ATOM 767 C CA . LEU A 1 93 ? 3.267 4.852 5.758 1.00 97.94 93 LEU A CA 1
ATOM 768 C C . LEU A 1 93 ? 3.673 3.820 4.695 1.00 97.94 93 LEU A C 1
ATOM 770 O O . LEU A 1 93 ? 4.353 4.182 3.729 1.00 97.94 93 LEU A O 1
ATOM 774 N N . GLN A 1 94 ? 3.237 2.568 4.842 1.00 97.50 94 GLN A N 1
ATOM 775 C CA . GLN A 1 94 ? 3.500 1.504 3.871 1.00 97.50 94 GLN A CA 1
ATOM 776 C C . GLN A 1 94 ? 2.873 1.815 2.503 1.00 97.50 94 GLN A C 1
ATOM 778 O O . GLN A 1 94 ? 3.556 1.709 1.483 1.00 97.50 94 GLN A O 1
ATOM 783 N N . ILE A 1 95 ? 1.623 2.291 2.472 1.00 97.75 95 ILE A N 1
ATOM 784 C CA . ILE A 1 95 ? 0.936 2.718 1.240 1.00 97.75 95 ILE A CA 1
ATOM 785 C C . ILE A 1 95 ? 1.702 3.861 0.567 1.00 97.75 95 ILE A C 1
ATOM 787 O O . ILE A 1 95 ? 2.047 3.766 -0.609 1.00 97.75 95 ILE A O 1
ATOM 791 N N . ASN A 1 96 ? 2.070 4.899 1.322 1.00 97.56 96 ASN A N 1
ATOM 792 C CA . ASN A 1 96 ? 2.854 6.020 0.797 1.00 97.56 96 ASN A CA 1
ATOM 793 C C . ASN A 1 96 ? 4.209 5.570 0.219 1.00 97.56 96 ASN A C 1
ATOM 795 O O . ASN A 1 96 ? 4.728 6.165 -0.730 1.00 97.56 96 ASN A O 1
ATOM 799 N N . HIS A 1 97 ? 4.838 4.551 0.812 1.00 96.00 97 HIS A N 1
ATOM 800 C CA . HIS A 1 97 ? 6.079 3.988 0.287 1.00 96.00 97 HIS A CA 1
ATOM 801 C C . HIS A 1 97 ? 5.847 3.234 -1.028 1.00 96.00 97 HIS A C 1
ATOM 803 O O . HIS A 1 97 ? 6.608 3.421 -1.981 1.00 96.00 97 HIS A O 1
ATOM 809 N N . LEU A 1 98 ? 4.778 2.441 -1.098 1.00 97.06 98 LEU A N 1
ATOM 810 C CA . LEU A 1 98 ? 4.376 1.718 -2.299 1.00 97.06 98 LEU A CA 1
ATOM 811 C C . LEU A 1 98 ? 4.059 2.676 -3.457 1.00 97.06 98 LEU A C 1
ATOM 813 O O . LEU A 1 98 ? 4.600 2.506 -4.547 1.00 97.06 98 LEU A O 1
ATOM 817 N N . GLU A 1 99 ? 3.287 3.737 -3.215 1.00 97.19 99 GLU A N 1
ATOM 818 C CA . GLU A 1 99 ? 2.989 4.776 -4.212 1.00 97.19 99 GLU A CA 1
ATOM 819 C C . GLU A 1 99 ? 4.263 5.424 -4.766 1.00 97.19 99 GLU A C 1
ATOM 821 O O . GLU A 1 99 ? 4.416 5.611 -5.977 1.00 97.19 99 GLU A O 1
ATOM 826 N N . LYS A 1 100 ? 5.230 5.726 -3.888 1.00 96.25 100 LYS A N 1
ATOM 827 C CA . LYS A 1 100 ? 6.534 6.260 -4.301 1.00 96.25 100 LYS A CA 1
ATOM 828 C C . LYS A 1 100 ? 7.316 5.265 -5.152 1.00 96.25 100 LYS A C 1
ATOM 830 O O . LYS A 1 100 ? 8.048 5.703 -6.039 1.00 96.25 100 LYS A O 1
ATOM 835 N N . ASN A 1 101 ? 7.213 3.967 -4.884 1.00 94.56 101 ASN A N 1
ATOM 836 C CA . ASN A 1 101 ? 7.895 2.943 -5.672 1.00 94.56 101 ASN A CA 1
ATOM 837 C C . ASN A 1 101 ? 7.236 2.764 -7.042 1.00 94.56 101 ASN A C 1
ATOM 839 O O . ASN A 1 101 ? 7.947 2.807 -8.043 1.00 94.56 101 ASN A O 1
ATOM 843 N N . ILE A 1 102 ? 5.904 2.733 -7.116 1.00 94.38 102 ILE A N 1
ATOM 844 C CA . ILE A 1 102 ? 5.165 2.726 -8.388 1.00 94.38 102 ILE A CA 1
ATOM 845 C C . ILE A 1 102 ? 5.555 3.946 -9.237 1.00 94.38 102 ILE A C 1
ATOM 847 O O . ILE A 1 102 ? 5.999 3.788 -10.373 1.00 94.38 102 ILE A O 1
ATOM 851 N N . CYS A 1 103 ? 5.554 5.149 -8.652 1.00 95.25 103 CYS A N 1
ATOM 852 C CA . CYS A 1 103 ? 6.022 6.369 -9.320 1.00 95.25 103 CYS A CA 1
ATOM 853 C C . CYS A 1 103 ? 7.453 6.248 -9.888 1.00 95.25 103 CYS A C 1
ATOM 855 O O . CYS A 1 103 ? 7.782 6.862 -10.907 1.00 95.25 103 CYS A O 1
ATOM 857 N N . LYS A 1 104 ? 8.358 5.527 -9.210 1.00 93.38 104 LYS A N 1
ATOM 858 C CA . LYS A 1 104 ? 9.731 5.312 -9.701 1.00 93.38 104 LYS A CA 1
ATOM 859 C C . LYS A 1 104 ? 9.750 4.344 -10.879 1.00 93.38 104 LYS A C 1
ATOM 861 O O . LYS A 1 104 ? 10.451 4.629 -11.850 1.00 93.38 104 LYS A O 1
ATOM 866 N N . ILE A 1 105 ? 9.003 3.242 -10.796 1.00 93.19 105 ILE A N 1
ATOM 867 C CA . ILE A 1 105 ? 8.867 2.255 -11.875 1.00 93.19 105 ILE A CA 1
ATOM 868 C C . ILE A 1 105 ? 8.333 2.951 -13.130 1.00 93.19 105 ILE A C 1
ATOM 870 O O . ILE A 1 105 ? 8.966 2.887 -14.182 1.00 93.19 105 ILE A O 1
ATOM 874 N N . GLU A 1 106 ? 7.251 3.723 -13.006 1.00 92.75 106 GLU A N 1
ATOM 875 C CA . GLU A 1 106 ? 6.656 4.483 -14.112 1.00 92.75 106 GLU A CA 1
ATOM 876 C C . GLU A 1 106 ? 7.661 5.439 -14.767 1.00 92.75 106 GLU A C 1
ATOM 878 O O . GLU A 1 106 ? 7.800 5.471 -15.990 1.00 92.75 106 GLU A O 1
ATOM 883 N N . LYS A 1 107 ? 8.434 6.184 -13.965 1.00 92.56 107 LYS A N 1
ATOM 884 C CA . LYS A 1 107 ? 9.486 7.078 -14.482 1.00 92.56 107 LYS A CA 1
ATOM 885 C C . LYS A 1 107 ? 10.581 6.323 -15.232 1.00 92.56 107 LYS A C 1
ATOM 887 O O . LYS A 1 107 ? 11.051 6.804 -16.262 1.00 92.56 107 LYS A O 1
ATOM 892 N N . LYS A 1 108 ? 11.004 5.158 -14.731 1.00 90.56 108 LYS A N 1
ATOM 893 C CA . LYS A 1 108 ? 11.994 4.309 -15.410 1.00 90.56 108 LYS A CA 1
ATOM 894 C C . LYS A 1 108 ? 11.437 3.760 -16.730 1.00 90.56 108 LYS A C 1
ATOM 896 O O . LYS A 1 108 ? 12.159 3.770 -17.723 1.00 90.56 108 LYS A O 1
ATOM 901 N N . MET A 1 109 ? 10.164 3.357 -16.766 1.00 88.12 109 MET A N 1
ATOM 902 C CA . MET A 1 109 ? 9.490 2.907 -17.991 1.00 88.12 109 MET A CA 1
ATOM 903 C C . MET A 1 109 ? 9.383 4.019 -19.039 1.00 88.12 109 MET A C 1
ATOM 905 O O . MET A 1 109 ? 9.685 3.785 -20.207 1.00 88.12 109 MET A O 1
ATOM 909 N N . LEU A 1 110 ? 8.999 5.236 -18.636 1.00 88.69 110 LEU A N 1
ATOM 910 C CA . LEU A 1 110 ? 8.948 6.390 -19.541 1.00 88.69 110 LEU A CA 1
ATOM 911 C C . LEU A 1 110 ? 10.319 6.674 -20.158 1.00 88.69 110 LEU A C 1
ATOM 913 O O . LEU A 1 110 ? 10.425 6.843 -21.368 1.00 88.69 110 LEU A O 1
ATOM 917 N N . LYS A 1 111 ? 11.377 6.634 -19.343 1.00 87.38 111 LYS A N 1
ATOM 918 C CA . LYS A 1 111 ? 12.745 6.827 -19.826 1.00 87.38 111 LYS A CA 1
ATOM 919 C C . LYS A 1 111 ? 13.163 5.761 -20.845 1.00 87.38 111 LYS A C 1
ATOM 921 O O . LYS A 1 111 ? 13.743 6.103 -21.868 1.00 87.38 111 LYS A O 1
ATOM 926 N N . LEU A 1 112 ? 12.853 4.489 -20.587 1.00 83.94 112 LEU A N 1
ATOM 927 C CA . LEU A 1 112 ? 13.137 3.405 -21.534 1.00 83.94 112 LEU A CA 1
ATOM 928 C C . LEU A 1 112 ? 12.402 3.592 -22.863 1.00 83.94 112 LEU A C 1
ATOM 930 O O . LEU A 1 112 ? 12.991 3.393 -23.922 1.00 83.94 112 LEU A O 1
ATOM 934 N N . LYS A 1 113 ? 11.134 4.009 -22.809 1.00 82.31 113 LYS A N 1
ATOM 935 C CA . LYS A 1 113 ? 10.337 4.295 -24.004 1.00 82.31 113 LYS A CA 1
ATOM 936 C C . LYS A 1 113 ? 10.954 5.419 -24.840 1.00 82.31 113 LYS A C 1
ATOM 938 O O . LYS A 1 113 ? 11.018 5.303 -26.063 1.00 82.31 113 LYS A O 1
ATOM 943 N N . ASP A 1 114 ? 11.421 6.482 -24.191 1.00 81.19 114 ASP A N 1
ATOM 944 C CA . ASP A 1 114 ? 12.107 7.581 -24.872 1.00 81.19 114 ASP A CA 1
ATOM 945 C C . ASP A 1 114 ? 13.427 7.099 -25.500 1.00 81.19 114 ASP A C 1
ATOM 947 O O . ASP A 1 114 ? 13.687 7.374 -26.673 1.00 81.19 114 ASP A O 1
ATOM 951 N N . ASP A 1 115 ? 14.225 6.306 -24.777 1.00 77.44 115 ASP A N 1
ATOM 952 C CA . ASP A 1 115 ? 15.487 5.743 -25.278 1.00 77.44 115 ASP A CA 1
ATOM 953 C C . ASP A 1 115 ? 15.276 4.821 -26.508 1.00 77.44 115 ASP A C 1
ATOM 955 O O . ASP A 1 115 ? 16.055 4.875 -27.469 1.00 77.44 115 ASP A O 1
ATOM 959 N N . GLU A 1 116 ? 14.205 4.016 -26.538 1.00 72.00 116 GLU A N 1
ATOM 960 C CA . GLU A 1 116 ? 13.821 3.209 -27.711 1.00 72.00 116 GLU A CA 1
ATOM 961 C C . GLU A 1 116 ? 13.393 4.069 -28.914 1.00 72.00 116 GLU A C 1
ATOM 963 O O . GLU A 1 116 ? 13.764 3.777 -30.061 1.00 72.00 116 GLU A O 1
ATOM 968 N N . LEU A 1 117 ? 12.650 5.154 -28.672 1.00 62.94 117 LEU A N 1
ATOM 969 C CA . LEU A 1 117 ? 12.216 6.100 -29.705 1.00 62.94 117 LEU A CA 1
ATOM 970 C C . LEU A 1 117 ? 13.402 6.850 -30.331 1.00 62.94 117 LEU A C 1
ATOM 972 O O . LEU A 1 117 ? 13.464 6.976 -31.560 1.00 62.94 117 LEU A O 1
ATOM 976 N N . PHE A 1 118 ? 14.370 7.283 -29.518 1.00 58.66 118 PHE A N 1
ATOM 977 C CA . PHE A 1 118 ? 15.603 7.916 -29.995 1.00 58.66 118 PHE A CA 1
ATOM 978 C C . PHE A 1 118 ? 16.480 6.941 -30.791 1.00 58.66 118 PHE A C 1
ATOM 980 O O . PHE A 1 118 ? 16.982 7.298 -31.859 1.00 58.66 118 PHE A O 1
ATOM 987 N N . SER A 1 119 ? 16.612 5.688 -30.341 1.00 58.72 119 SER A N 1
ATOM 988 C CA . SER A 1 119 ? 17.376 4.674 -31.080 1.00 58.72 119 SER A CA 1
ATOM 989 C C . SER A 1 119 ? 16.732 4.303 -32.423 1.00 58.72 119 SER A C 1
ATOM 991 O O . SER A 1 119 ? 17.446 3.950 -33.364 1.00 58.72 119 SER A O 1
ATOM 993 N N . SER A 1 120 ? 15.403 4.386 -32.529 1.00 58.16 120 SER A N 1
ATOM 994 C CA . SER A 1 120 ? 14.670 4.127 -33.775 1.00 58.16 120 SER A CA 1
ATOM 995 C C . SER A 1 120 ? 14.798 5.286 -34.776 1.00 58.16 120 SER A C 1
ATOM 997 O O . SER A 1 120 ? 14.943 5.042 -35.973 1.00 58.16 120 SER A O 1
ATOM 999 N N . HIS A 1 121 ? 14.824 6.537 -34.296 1.00 55.72 121 HIS A N 1
ATOM 1000 C CA . HIS A 1 121 ? 14.997 7.733 -35.135 1.00 55.72 121 HIS A CA 1
ATOM 1001 C C . HIS A 1 121 ? 16.407 7.867 -35.733 1.00 55.72 121 HIS A C 1
ATOM 1003 O O . HIS A 1 121 ? 16.548 8.264 -36.893 1.00 55.72 121 HIS A O 1
ATOM 1009 N N . GLU A 1 122 ? 17.458 7.502 -34.990 1.00 52.59 122 GLU A N 1
ATOM 1010 C CA . GLU A 1 122 ? 18.820 7.495 -35.540 1.00 52.59 122 GLU A CA 1
ATOM 1011 C C . GLU A 1 122 ? 18.948 6.497 -36.697 1.00 52.59 122 GLU A C 1
ATOM 1013 O O . GLU A 1 122 ? 19.555 6.819 -37.717 1.00 52.59 122 GLU A O 1
ATOM 1018 N N . HIS A 1 123 ? 18.321 5.320 -36.598 1.00 51.03 123 HIS A N 1
ATOM 1019 C CA . HIS A 1 123 ? 18.408 4.287 -37.632 1.00 51.03 123 HIS A CA 1
ATOM 1020 C C . HIS A 1 123 ? 17.769 4.722 -38.963 1.00 51.03 123 HIS A C 1
ATOM 1022 O O . HIS A 1 123 ? 18.242 4.315 -40.019 1.00 51.03 123 HIS A O 1
ATOM 1028 N N . THR A 1 124 ? 16.750 5.587 -38.945 1.00 53.31 124 THR A N 1
ATOM 1029 C CA . THR A 1 124 ? 16.144 6.167 -40.161 1.00 53.31 124 THR A CA 1
ATOM 1030 C C . THR A 1 124 ? 16.989 7.260 -40.823 1.00 53.31 124 THR A C 1
ATOM 1032 O O . THR A 1 124 ? 16.930 7.423 -42.043 1.00 53.31 124 THR A O 1
ATOM 1035 N N . LEU A 1 125 ? 17.816 7.982 -40.062 1.00 53.38 125 LEU A N 1
ATOM 1036 C CA . LEU A 1 125 ? 18.640 9.073 -40.598 1.00 53.38 125 LEU A CA 1
ATOM 1037 C C . LEU A 1 125 ? 19.850 8.564 -41.399 1.00 53.38 125 LEU A C 1
ATOM 1039 O O . LEU A 1 125 ? 20.246 9.203 -42.372 1.00 53.38 125 LEU A O 1
ATOM 1043 N N . TRP A 1 126 ? 20.385 7.382 -41.075 1.00 53.28 126 TRP A N 1
ATOM 1044 C CA . TRP A 1 126 ? 21.490 6.767 -41.831 1.00 53.28 126 TRP A CA 1
ATOM 1045 C C . TRP A 1 126 ? 21.100 6.289 -43.240 1.00 53.28 126 TRP A C 1
ATOM 1047 O O . TRP A 1 126 ? 21.982 6.124 -44.078 1.00 53.28 126 TRP A O 1
ATOM 1057 N N . TYR A 1 127 ? 19.806 6.101 -43.526 1.00 50.81 127 TYR A N 1
ATOM 1058 C CA . TYR A 1 127 ? 19.309 5.696 -44.851 1.00 50.81 127 TYR A CA 1
ATOM 1059 C C . TYR A 1 127 ? 18.876 6.873 -45.743 1.00 50.81 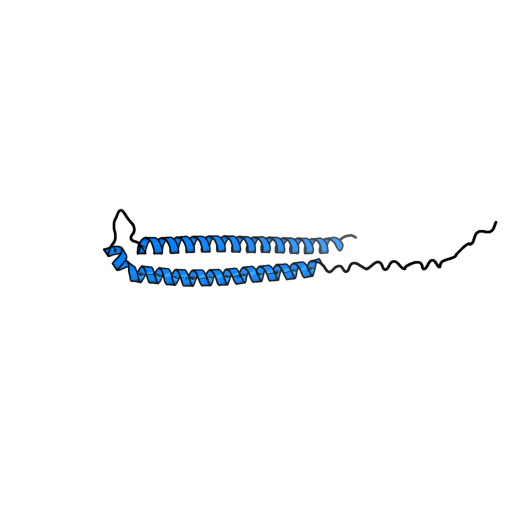127 TYR A C 1
ATOM 1061 O O . TYR A 1 127 ? 18.397 6.642 -46.849 1.00 50.81 127 TYR A O 1
ATOM 1069 N N . SER A 1 128 ? 19.041 8.121 -45.287 1.00 52.28 128 SER A N 1
ATOM 1070 C CA . SER A 1 128 ? 18.568 9.319 -46.004 1.00 52.28 128 SER A CA 1
ATOM 1071 C C . SER A 1 128 ? 19.687 10.239 -46.513 1.00 52.28 128 SER A C 1
ATOM 1073 O O . SER A 1 128 ? 19.429 11.405 -46.807 1.00 52.28 128 SER A O 1
ATOM 1075 N N . ILE A 1 129 ? 20.924 9.749 -46.631 1.00 49.78 129 ILE A N 1
ATOM 1076 C CA . ILE A 1 129 ? 22.005 10.498 -47.290 1.00 49.78 129 ILE A CA 1
ATOM 1077 C C . ILE A 1 129 ? 22.079 10.029 -48.759 1.00 49.78 129 ILE A C 1
ATOM 1079 O O . ILE A 1 129 ? 22.282 8.830 -48.961 1.00 49.78 129 ILE A O 1
ATOM 1083 N N . PRO A 1 130 ? 21.861 10.918 -49.752 1.00 57.00 130 PRO A N 1
ATOM 1084 C CA . PRO A 1 130 ? 21.876 10.575 -51.178 1.00 57.00 130 PRO A CA 1
ATOM 1085 C C . PRO A 1 130 ? 23.258 10.167 -51.703 1.00 57.00 130 PRO A C 1
ATOM 1087 O O . PRO A 1 130 ? 24.278 10.647 -51.152 1.00 57.00 130 PRO A O 1
#

Foldseek 3Di:
DDDDDDDDDDPPDDPPPPPPPPDPPVVVLVVLVVVLVVLVVVLVVLVVVLVVLVVVLVVVCVVCVVVQVVPDDPPDHDPSRVVSVVSVVVSVVSVVVSVVSVVVSVVSVVVSVVVVVVVVVVVVVVVPDD

Sequence (130 aa):
MFSHHESPLLKRRRRNRVRKSHQPKQRAAVNMFDELMAELDYSYDTLATINVIFDSLRFTYATSKNDIDRLKNNTILGDMEKELLIAYDDLTLQINHLEKNICKIEKKMLKLKDDELFSSHEHTLWYSIP

Radius of gyration: 33.0 Å; chains: 1; bounding box: 106×25×79 Å

Organism: NCBI:txid64648

pLDDT: mean 78.6, std 19.63, range [41.59, 98.12]

Secondary structure (DSSP, 8-state):
---------------------S-HHHHHHHHHHHHHHHHHHHHHHHHHHHHHHHHHHHHHHHHHHHHHHHH-BTTB--HHHHHHHHHHHHHHHHHHHHHHHHHHHHHHHHHHHHHHHHHHHHHHHTT---